Protein AF-A0A738IE37-F1 (afdb_monomer_lite)

Sequence (71 aa):
MEIEVTNITAADNEVATGINATVTFIDYENNSGEIVVYVKLPLEKQLSISDVEEKAQELAKNKLKALVAGF

pLDDT: mean 90.13, std 7.1, range [66.62, 97.44]

Structure (mmCIF, N/CA/C/O backbone):
data_AF-A0A738IE37-F1
#
_entry.id   AF-A0A738IE37-F1
#
loop_
_atom_site.group_PDB
_atom_site.id
_atom_site.type_symbol
_atom_site.label_atom_id
_atom_site.label_alt_id
_atom_site.label_comp_id
_atom_site.label_asym_id
_atom_site.label_entity_id
_atom_site.label_seq_id
_atom_site.pdbx_PDB_ins_code
_atom_site.Cartn_x
_atom_site.Cartn_y
_atom_site.Cartn_z
_atom_site.occupancy
_atom_site.B_iso_or_equiv
_atom_site.auth_seq_id
_atom_site.auth_comp_id
_atom_site.auth_asym_id
_atom_site.auth_atom_id
_atom_site.pdbx_PDB_model_num
ATOM 1 N N . MET A 1 1 ? 15.581 4.623 -8.103 1.00 81.25 1 MET A N 1
ATOM 2 C CA . MET A 1 1 ? 14.168 4.394 -7.739 1.00 81.25 1 MET A CA 1
ATOM 3 C C . MET A 1 1 ? 13.760 5.419 -6.703 1.00 81.25 1 MET A C 1
ATOM 5 O O . MET A 1 1 ? 14.372 5.477 -5.642 1.00 81.25 1 MET A O 1
ATOM 9 N N . GLU A 1 2 ? 12.775 6.235 -7.041 1.00 89.25 2 GLU A N 1
ATOM 10 C CA . GLU A 1 2 ? 12.149 7.209 -6.152 1.00 89.25 2 GLU A CA 1
ATOM 11 C C . GLU A 1 2 ? 10.823 6.642 -5.635 1.00 89.25 2 GLU A C 1
ATOM 13 O O . GLU A 1 2 ? 10.183 5.836 -6.318 1.00 89.25 2 GLU A O 1
ATOM 18 N N . ILE A 1 3 ? 10.444 7.007 -4.408 1.00 92.69 3 ILE A N 1
ATOM 19 C CA . ILE A 1 3 ? 9.175 6.598 -3.803 1.00 92.69 3 ILE A CA 1
ATOM 20 C C . ILE A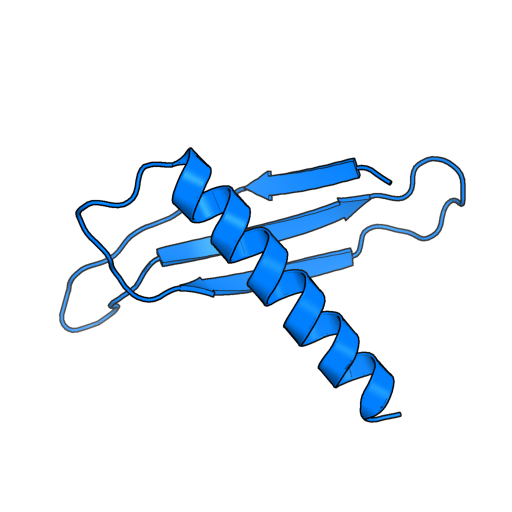 1 3 ? 8.447 7.854 -3.352 1.00 92.69 3 ILE A C 1
ATOM 22 O O . ILE A 1 3 ? 8.920 8.556 -2.461 1.00 92.69 3 ILE A O 1
ATOM 26 N N . GLU A 1 4 ? 7.281 8.094 -3.935 1.00 94.06 4 GLU A N 1
ATOM 27 C CA . GLU A 1 4 ? 6.420 9.213 -3.575 1.00 94.06 4 GLU A CA 1
ATOM 28 C C . GLU A 1 4 ? 5.197 8.710 -2.814 1.00 94.06 4 GLU A C 1
ATOM 30 O O . GLU A 1 4 ? 4.572 7.718 -3.200 1.00 94.06 4 GLU A O 1
ATOM 35 N N . VAL A 1 5 ? 4.829 9.409 -1.740 1.00 94.69 5 VAL A N 1
ATOM 36 C CA . VAL A 1 5 ? 3.579 9.171 -1.013 1.00 94.69 5 VAL A CA 1
ATOM 37 C C . VAL A 1 5 ? 2.685 10.389 -1.190 1.00 94.69 5 VAL A C 1
ATOM 39 O O . VAL A 1 5 ? 3.032 11.498 -0.800 1.00 94.69 5 VAL A O 1
ATOM 42 N N . THR A 1 6 ? 1.522 10.187 -1.797 1.00 94.81 6 THR A N 1
ATOM 43 C CA . THR A 1 6 ? 0.574 11.255 -2.124 1.00 94.81 6 THR A CA 1
ATOM 44 C C . THR A 1 6 ? -0.843 10.883 -1.696 1.00 94.81 6 THR A C 1
ATOM 46 O O . THR A 1 6 ? -1.117 9.764 -1.254 1.00 94.81 6 THR A O 1
ATOM 49 N N . ASN A 1 7 ? -1.775 11.835 -1.813 1.00 93.12 7 ASN A N 1
ATOM 50 C CA . ASN A 1 7 ? -3.200 11.636 -1.524 1.00 93.12 7 ASN A CA 1
ATOM 51 C C . ASN A 1 7 ? -3.483 11.080 -0.115 1.00 93.12 7 ASN A C 1
ATOM 53 O O . ASN A 1 7 ? -4.405 10.279 0.066 1.00 93.12 7 ASN A O 1
ATOM 57 N N . ILE A 1 8 ? -2.694 11.500 0.881 1.00 92.62 8 ILE A N 1
ATOM 58 C CA . ILE A 1 8 ? -2.902 11.110 2.276 1.00 92.62 8 ILE A CA 1
ATOM 59 C C . ILE A 1 8 ? -4.212 11.733 2.767 1.00 92.62 8 ILE A C 1
ATOM 61 O O . ILE A 1 8 ? -4.334 12.952 2.883 1.00 92.62 8 ILE A O 1
ATOM 65 N N . THR A 1 9 ? -5.202 10.892 3.052 1.00 92.62 9 THR A N 1
ATOM 66 C CA . THR A 1 9 ? -6.519 11.306 3.550 1.00 92.62 9 THR A CA 1
ATOM 67 C C . THR A 1 9 ? -6.922 10.442 4.735 1.00 92.62 9 THR A C 1
ATOM 69 O O . THR A 1 9 ? -6.841 9.219 4.672 1.00 92.62 9 THR A O 1
ATOM 72 N N . ALA A 1 10 ? -7.365 11.067 5.825 1.00 91.38 10 ALA A N 1
ATOM 73 C CA . ALA A 1 10 ? -7.832 10.371 7.020 1.00 91.38 10 ALA A CA 1
ATOM 74 C C . ALA A 1 10 ? -9.345 10.546 7.183 1.00 91.38 10 ALA A C 1
ATOM 76 O O . ALA A 1 10 ? -9.871 11.644 6.996 1.00 91.38 10 ALA A O 1
ATOM 77 N N . ALA A 1 11 ? -10.035 9.470 7.554 1.00 89.69 11 ALA A N 1
ATOM 78 C CA . ALA A 1 11 ? -11.458 9.486 7.866 1.00 89.69 11 AL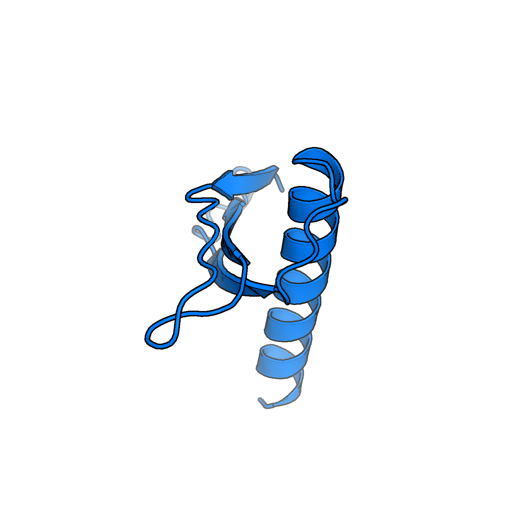A A CA 1
ATOM 79 C C . ALA A 1 11 ? -11.737 8.713 9.163 1.00 89.69 11 ALA A C 1
ATOM 81 O O . ALA A 1 11 ? -11.139 7.665 9.420 1.00 89.69 11 ALA A O 1
ATOM 82 N N . ASP A 1 12 ? -12.650 9.255 9.970 1.00 88.12 12 ASP A N 1
ATOM 83 C CA . ASP A 1 12 ? -13.096 8.695 11.249 1.00 88.12 12 ASP A CA 1
ATOM 84 C C . ASP A 1 12 ? -14.620 8.810 11.364 1.00 88.12 12 ASP A C 1
ATOM 86 O O . ASP A 1 12 ? -15.152 9.604 12.139 1.00 88.12 12 ASP A O 1
ATOM 90 N N . ASN A 1 13 ? -15.342 8.108 10.491 1.00 85.94 13 ASN A N 1
ATOM 91 C CA . ASN A 1 13 ? -16.802 8.072 10.524 1.00 85.94 13 ASN A CA 1
ATOM 92 C C . ASN A 1 13 ? -17.340 6.676 10.173 1.00 85.94 13 ASN A C 1
ATOM 94 O O . ASN A 1 13 ? -16.582 5.784 9.792 1.00 85.94 13 ASN A O 1
ATOM 98 N N . GLU A 1 14 ? -18.659 6.499 10.298 1.00 82.06 14 GLU A N 1
ATOM 99 C CA . GLU A 1 14 ? -19.354 5.226 10.040 1.00 82.06 14 GLU A CA 1
ATOM 100 C C . GLU A 1 14 ? -19.205 4.725 8.592 1.00 82.06 14 GLU A C 1
ATOM 102 O O . GLU A 1 14 ? -19.357 3.535 8.327 1.00 82.06 14 GLU A O 1
ATOM 107 N N . VAL A 1 15 ? -18.895 5.623 7.651 1.00 78.25 15 VAL A N 1
ATOM 108 C CA . VAL A 1 15 ? -18.784 5.333 6.213 1.00 78.25 15 VAL A CA 1
ATOM 109 C C . VAL A 1 15 ? -17.346 4.971 5.827 1.00 78.25 15 VAL A C 1
ATOM 111 O O . VAL A 1 15 ? -17.122 4.130 4.956 1.00 78.25 15 VAL A O 1
ATOM 114 N N . ALA A 1 16 ? -16.356 5.588 6.470 1.00 78.38 16 ALA A N 1
ATOM 115 C CA . ALA A 1 16 ? -14.946 5.344 6.232 1.00 78.38 16 ALA A CA 1
ATOM 116 C C . ALA A 1 16 ? -14.125 5.563 7.508 1.00 78.38 16 ALA A C 1
ATOM 118 O O . ALA A 1 16 ? -14.101 6.651 8.085 1.00 78.38 16 ALA A O 1
ATOM 119 N N . THR A 1 17 ? -13.384 4.524 7.893 1.00 89.50 17 THR A N 1
ATOM 120 C CA . THR A 1 17 ? -12.377 4.580 8.958 1.00 89.50 17 THR A CA 1
ATOM 121 C C . THR A 1 17 ? -11.015 4.187 8.397 1.00 89.50 17 THR A C 1
ATOM 123 O O . THR A 1 17 ? -10.903 3.169 7.698 1.00 89.50 17 THR A O 1
ATOM 126 N N . GLY A 1 18 ? -9.988 4.980 8.702 1.00 92.88 18 GLY A N 1
ATOM 127 C CA . GLY A 1 18 ? -8.595 4.712 8.340 1.00 92.88 18 GLY A CA 1
ATOM 128 C C . GLY A 1 18 ? -7.897 5.894 7.678 1.00 92.88 18 GLY A C 1
ATOM 129 O O . GLY A 1 18 ? -8.453 6.986 7.562 1.00 92.88 18 GLY A O 1
ATOM 130 N N . ILE A 1 19 ? -6.672 5.644 7.227 1.00 93.69 19 ILE A N 1
ATOM 131 C CA . ILE A 1 19 ? -5.864 6.584 6.454 1.00 93.69 19 ILE A CA 1
ATOM 132 C C . ILE A 1 19 ? -5.612 5.961 5.082 1.00 93.69 19 ILE A C 1
ATOM 134 O O . ILE A 1 19 ? -5.041 4.876 4.992 1.00 93.69 19 ILE A O 1
ATOM 138 N N . ASN A 1 20 ? -6.048 6.619 4.014 1.00 94.38 20 ASN A N 1
ATOM 139 C CA . ASN A 1 20 ? -5.721 6.219 2.651 1.00 94.38 20 ASN A CA 1
ATOM 140 C C . ASN A 1 20 ? -4.489 6.987 2.186 1.00 94.38 20 ASN A C 1
ATOM 142 O O . ASN A 1 20 ? -4.373 8.177 2.466 1.00 94.38 20 ASN A O 1
ATOM 146 N N . ALA A 1 21 ? -3.609 6.320 1.450 1.00 95.75 21 ALA A N 1
ATOM 147 C CA . ALA A 1 21 ? -2.497 6.954 0.761 1.00 95.75 21 ALA A CA 1
ATOM 148 C C . ALA A 1 21 ? -2.239 6.252 -0.576 1.00 95.75 21 ALA A C 1
ATOM 150 O O . ALA A 1 21 ? -2.608 5.092 -0.784 1.00 95.75 21 ALA A O 1
ATOM 151 N N . THR A 1 22 ? -1.607 6.975 -1.490 1.00 97.44 22 THR A N 1
ATOM 152 C CA . THR A 1 22 ? -1.113 6.450 -2.763 1.00 97.44 22 THR A CA 1
ATOM 153 C C . THR A 1 22 ? 0.404 6.427 -2.698 1.00 97.44 22 THR A C 1
ATOM 155 O O . THR A 1 22 ? 1.007 7.451 -2.399 1.00 97.44 22 THR A O 1
ATOM 158 N N . VAL A 1 23 ? 1.011 5.270 -2.948 1.00 97.12 23 VAL A N 1
ATOM 159 C CA . VAL A 1 23 ? 2.467 5.118 -3.008 1.00 97.12 23 VAL A CA 1
ATOM 160 C C . VAL A 1 23 ? 2.864 4.838 -4.447 1.00 97.12 23 VAL A C 1
ATOM 162 O O . VAL A 1 23 ? 2.427 3.836 -5.013 1.00 97.12 23 VAL A O 1
ATOM 165 N N . THR A 1 24 ? 3.692 5.702 -5.021 1.00 95.62 24 THR A N 1
ATOM 166 C CA . THR A 1 24 ? 4.203 5.565 -6.385 1.00 95.62 24 THR A CA 1
ATOM 167 C C . THR A 1 24 ? 5.682 5.205 -6.332 1.00 95.62 24 THR A C 1
ATOM 169 O O . THR A 1 24 ? 6.471 5.911 -5.709 1.00 95.62 24 THR A O 1
ATOM 172 N N . PHE A 1 25 ? 6.066 4.109 -6.983 1.00 92.88 25 PHE A N 1
ATOM 173 C CA . PHE A 1 25 ? 7.464 3.738 -7.197 1.00 92.88 25 PHE A CA 1
ATOM 174 C C . PHE A 1 25 ? 7.856 4.138 -8.616 1.00 92.88 25 PHE A C 1
ATOM 176 O O . PHE A 1 25 ? 7.273 3.633 -9.579 1.00 92.88 25 PHE A O 1
ATOM 183 N N . ILE A 1 26 ? 8.837 5.032 -8.735 1.00 90.00 26 ILE A N 1
ATOM 184 C CA . ILE A 1 26 ? 9.277 5.596 -10.011 1.00 90.00 26 ILE A CA 1
ATOM 185 C C . ILE A 1 26 ? 10.713 5.155 -10.283 1.00 90.00 26 ILE A C 1
ATOM 187 O O . ILE A 1 26 ? 11.625 5.374 -9.477 1.00 90.00 26 ILE A O 1
ATOM 191 N N . ASP A 1 27 ? 10.929 4.514 -11.428 1.00 87.69 27 ASP A N 1
ATOM 192 C CA . ASP A 1 27 ? 12.254 4.105 -11.886 1.00 87.69 27 ASP A CA 1
ATOM 193 C C . ASP A 1 27 ? 12.676 4.902 -13.126 1.00 87.69 27 ASP A C 1
ATOM 195 O O . ASP A 1 27 ? 12.539 4.450 -14.264 1.00 87.69 27 ASP A O 1
ATOM 199 N N . TYR A 1 28 ? 13.184 6.115 -12.882 1.00 78.00 28 TYR A N 1
ATOM 200 C CA . TYR A 1 28 ? 13.628 7.045 -13.924 1.00 78.00 28 TYR A CA 1
ATOM 201 C C . TYR A 1 28 ? 14.774 6.509 -14.792 1.00 78.00 28 TYR A C 1
ATOM 203 O O . TYR A 1 28 ? 14.930 6.952 -15.927 1.00 78.00 28 TYR A O 1
ATOM 211 N N . GLU A 1 29 ? 15.583 5.576 -14.281 1.00 77.81 29 GLU A N 1
ATOM 212 C CA . GLU A 1 29 ? 16.765 5.081 -14.998 1.00 77.81 29 GLU A CA 1
ATOM 213 C C . GLU A 1 29 ? 16.427 3.958 -15.983 1.00 77.81 29 GLU A C 1
ATOM 215 O O . GLU A 1 29 ? 17.071 3.841 -17.024 1.00 77.81 29 GLU A O 1
ATOM 220 N N . ASN A 1 30 ? 15.404 3.152 -15.692 1.00 73.44 30 ASN A N 1
ATOM 221 C CA . ASN A 1 30 ? 15.110 1.944 -16.467 1.00 73.44 30 ASN A CA 1
ATOM 222 C C . ASN A 1 30 ? 13.868 2.055 -17.366 1.00 73.44 30 ASN A C 1
ATOM 224 O O . ASN A 1 30 ? 13.514 1.078 -18.025 1.00 73.44 30 ASN A O 1
ATOM 228 N N . ASN A 1 31 ? 13.202 3.219 -17.427 1.00 66.62 31 ASN A N 1
ATOM 229 C CA . ASN A 1 31 ? 11.959 3.411 -18.196 1.00 66.62 31 ASN A CA 1
ATOM 230 C C . ASN A 1 31 ? 10.874 2.357 -17.869 1.00 66.62 31 ASN A C 1
ATOM 232 O O . ASN A 1 31 ? 9.975 2.099 -18.670 1.00 66.62 31 ASN A O 1
ATOM 236 N N . SER A 1 32 ? 10.947 1.754 -16.678 1.00 68.88 32 SER A N 1
ATOM 237 C CA . SER A 1 32 ? 10.120 0.626 -16.224 1.00 68.88 32 SER A CA 1
ATOM 238 C C . SER A 1 32 ? 8.640 0.982 -16.035 1.00 68.88 32 SER A C 1
ATOM 240 O O . SER A 1 32 ? 7.837 0.116 -15.691 1.00 68.88 32 SER A O 1
ATOM 242 N N . GLY A 1 33 ? 8.279 2.249 -16.243 1.00 77.00 33 GLY A N 1
ATOM 243 C CA . GLY A 1 33 ? 6.990 2.811 -15.870 1.00 77.00 33 GLY A CA 1
ATOM 244 C C . GLY A 1 33 ? 6.886 3.087 -14.370 1.00 77.00 33 GLY A C 1
ATOM 245 O O . GLY A 1 33 ? 7.809 2.841 -13.591 1.00 77.00 33 GLY A O 1
ATOM 246 N N . GLU A 1 34 ? 5.740 3.630 -13.978 1.00 89.38 34 GLU A N 1
ATOM 247 C CA . GLU A 1 34 ? 5.401 3.918 -12.587 1.00 89.38 34 GLU A CA 1
ATOM 248 C C . GLU A 1 34 ? 4.563 2.775 -12.013 1.00 89.38 34 GLU A C 1
ATOM 250 O O . GLU A 1 34 ? 3.607 2.310 -12.642 1.00 89.38 34 GLU A O 1
ATOM 255 N N . ILE A 1 35 ? 4.891 2.332 -10.799 1.00 91.12 35 ILE A N 1
ATOM 256 C CA . ILE A 1 35 ? 4.062 1.377 -10.059 1.00 91.12 35 ILE A CA 1
ATOM 257 C C . ILE A 1 35 ? 3.286 2.148 -8.999 1.00 91.12 35 ILE 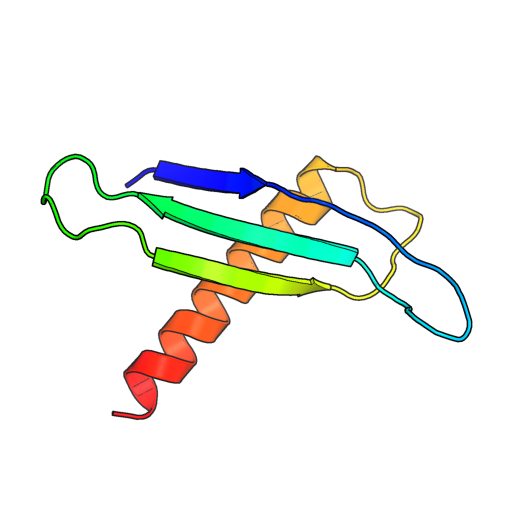A C 1
ATOM 259 O O . ILE A 1 35 ? 3.865 2.627 -8.028 1.00 91.12 35 ILE A O 1
ATOM 263 N N . VAL A 1 36 ? 1.967 2.228 -9.168 1.00 94.19 36 VAL A N 1
ATOM 264 C CA . VAL A 1 36 ? 1.065 2.914 -8.235 1.00 94.19 36 VAL A CA 1
ATOM 265 C C . VAL A 1 36 ? 0.377 1.896 -7.332 1.00 94.19 36 VAL A C 1
ATOM 267 O O . VAL A 1 36 ? 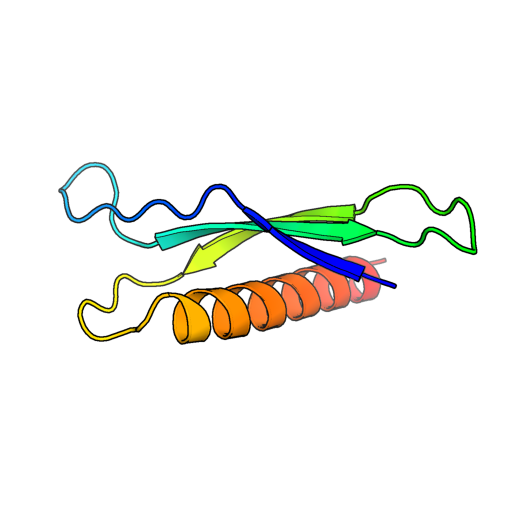-0.287 0.970 -7.801 1.00 94.19 36 VAL A O 1
ATOM 270 N N . VAL A 1 37 ? 0.505 2.079 -6.020 1.00 95.62 37 VAL A N 1
ATOM 271 C CA . VAL A 1 37 ? -0.083 1.207 -5.002 1.00 95.62 37 VAL A CA 1
ATOM 272 C C . VAL A 1 37 ? -0.975 2.012 -4.068 1.00 95.62 37 VAL A C 1
ATOM 274 O O . VAL A 1 37 ? -0.519 2.880 -3.326 1.00 95.62 37 VAL A O 1
ATOM 277 N N . TYR A 1 38 ? -2.259 1.664 -4.043 1.00 95.81 38 TYR A N 1
ATOM 278 C CA . TYR A 1 38 ? -3.212 2.216 -3.085 1.00 95.81 38 TYR A CA 1
ATOM 279 C C . TYR A 1 38 ? -3.142 1.453 -1.759 1.00 95.81 38 TYR A C 1
ATOM 281 O O . TYR A 1 38 ? -3.307 0.222 -1.696 1.00 95.81 38 TYR A O 1
ATOM 289 N N . VAL A 1 39 ? -2.913 2.187 -0.674 1.00 95.19 39 V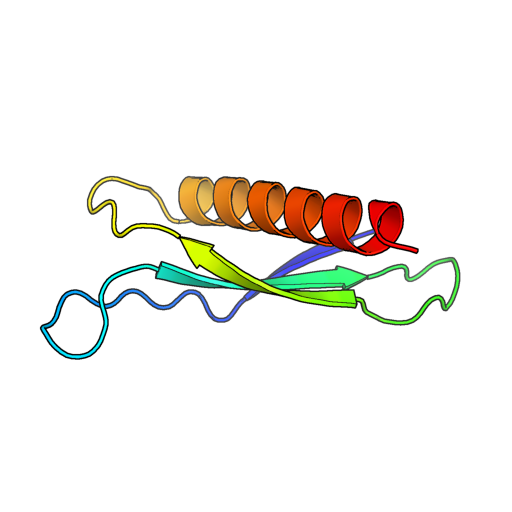AL A N 1
ATOM 290 C CA . VAL A 1 39 ? -2.821 1.636 0.678 1.00 95.19 39 VAL A CA 1
ATOM 291 C C . VAL A 1 39 ? -3.874 2.242 1.592 1.00 95.19 39 VAL A C 1
ATOM 293 O O . VAL A 1 39 ? -4.249 3.405 1.465 1.00 95.19 39 VAL A O 1
ATOM 296 N N . LYS A 1 40 ? -4.349 1.412 2.521 1.00 95.19 40 LYS A N 1
ATOM 297 C CA . LYS A 1 40 ? -5.259 1.798 3.591 1.00 95.19 40 LYS A CA 1
ATOM 298 C C . LYS A 1 40 ? -4.640 1.350 4.908 1.00 95.19 40 LYS A C 1
ATOM 300 O O . LYS A 1 40 ? -4.493 0.150 5.135 1.00 95.19 40 LYS A O 1
ATOM 305 N N . LEU A 1 41 ? -4.261 2.314 5.731 1.00 94.19 41 LEU A N 1
ATOM 306 C CA . LEU A 1 41 ? -3.729 2.128 7.073 1.00 94.19 41 LEU A CA 1
ATOM 307 C C . LEU A 1 41 ? -4.859 2.270 8.108 1.00 94.19 41 LEU A C 1
ATOM 309 O O . LEU A 1 41 ? -5.864 2.944 7.841 1.00 94.19 41 LEU A O 1
ATOM 313 N N . PRO A 1 42 ? -4.728 1.647 9.290 1.00 92.94 42 PRO A N 1
ATOM 314 C CA . PRO A 1 42 ? -5.621 1.920 10.409 1.00 92.94 42 PRO A CA 1
ATOM 315 C C . PRO A 1 42 ? -5.546 3.396 10.825 1.00 92.94 42 PRO A C 1
ATOM 317 O O . PRO A 1 42 ? -4.528 4.063 10.643 1.00 92.94 42 PRO A O 1
ATOM 320 N N . LEU A 1 43 ? -6.643 3.913 11.381 1.00 89.50 43 LEU A N 1
ATOM 321 C CA . LEU A 1 43 ? -6.664 5.272 11.904 1.00 89.50 43 LEU A CA 1
ATOM 322 C C . LEU A 1 43 ? -5.939 5.309 13.251 1.00 89.50 43 LEU A C 1
ATOM 324 O O . LEU A 1 43 ? -6.444 4.808 14.253 1.00 89.50 43 LEU A O 1
ATOM 328 N N . GLU A 1 44 ? -4.785 5.961 13.279 1.00 88.56 44 GLU A N 1
ATOM 329 C CA . GLU A 1 44 ? -4.003 6.178 14.492 1.00 88.56 44 GLU A CA 1
ATOM 330 C C . GLU A 1 44 ? -3.805 7.685 14.685 1.00 88.56 44 GLU A C 1
ATOM 332 O O . GLU A 1 44 ? -2.952 8.307 14.058 1.00 88.56 44 GLU A O 1
ATOM 337 N N . LYS A 1 45 ? -4.613 8.290 15.567 1.00 82.25 45 LYS A N 1
ATOM 338 C CA . LYS A 1 45 ? -4.688 9.756 15.753 1.00 82.25 45 LYS A CA 1
ATOM 339 C C . LYS A 1 45 ? -3.391 10.413 16.245 1.00 82.25 45 LYS A C 1
ATOM 341 O O . LYS A 1 45 ? -3.323 11.635 16.286 1.00 82.25 45 LYS A O 1
ATOM 346 N N . GLN A 1 46 ? -2.411 9.616 16.667 1.00 87.75 46 GLN A N 1
ATOM 347 C CA . GLN A 1 46 ? -1.130 10.097 17.185 1.00 87.75 46 GLN A CA 1
ATOM 348 C C . GLN A 1 46 ? 0.022 9.960 16.184 1.00 87.75 46 GLN A C 1
ATOM 350 O O . GLN A 1 46 ? 1.126 10.389 16.499 1.00 87.75 46 GLN A O 1
ATOM 355 N N . LEU A 1 47 ? -0.211 9.375 15.002 1.00 87.56 47 LEU A N 1
ATOM 356 C CA . LEU A 1 47 ? 0.831 9.294 13.981 1.00 87.56 47 LEU A CA 1
ATOM 357 C C . LEU A 1 47 ? 1.115 10.676 13.402 1.00 87.56 47 LEU A C 1
ATOM 359 O O . LEU A 1 47 ? 0.196 11.424 13.057 1.00 87.56 47 LEU A O 1
ATOM 363 N N . SER A 1 48 ? 2.398 10.988 13.251 1.00 93.38 48 SER A N 1
ATOM 364 C CA . SER A 1 48 ? 2.820 12.100 12.412 1.00 93.38 48 SER A CA 1
ATOM 365 C C . SER A 1 48 ? 2.616 11.756 10.932 1.00 93.38 48 SER A C 1
ATOM 367 O O . SER A 1 48 ? 2.449 10.593 10.559 1.00 93.38 48 SER A O 1
ATOM 369 N N . ILE A 1 49 ? 2.653 12.770 10.064 1.00 90.94 49 ILE A N 1
ATOM 370 C CA . ILE A 1 49 ? 2.593 12.554 8.610 1.00 90.94 49 ILE A CA 1
ATOM 371 C C . ILE A 1 49 ? 3.763 11.673 8.151 1.00 90.94 49 ILE A C 1
ATOM 373 O O . ILE A 1 49 ? 3.545 10.746 7.380 1.00 90.94 49 ILE A O 1
ATOM 377 N N . SER A 1 50 ? 4.967 11.890 8.682 1.00 93.50 50 SER A N 1
ATOM 378 C CA . SER A 1 50 ? 6.142 11.080 8.345 1.00 93.50 50 SER A CA 1
ATOM 379 C C . SER A 1 50 ? 5.973 9.611 8.745 1.00 93.50 50 SER A C 1
ATOM 381 O O . SER A 1 50 ? 6.321 8.724 7.970 1.00 93.50 50 SER A O 1
ATOM 383 N N . ASP A 1 51 ? 5.351 9.329 9.897 1.00 95.38 51 ASP A N 1
ATOM 384 C CA . ASP A 1 51 ? 5.059 7.942 10.290 1.00 95.38 51 ASP A CA 1
ATOM 385 C C . ASP A 1 51 ? 4.027 7.294 9.352 1.00 95.38 51 ASP A C 1
ATOM 387 O O . ASP A 1 51 ? 4.110 6.105 9.036 1.00 95.38 51 ASP A O 1
ATOM 391 N N . VAL A 1 52 ? 3.033 8.066 8.897 1.00 94.12 52 VAL A N 1
ATOM 392 C CA . VAL A 1 52 ? 2.049 7.607 7.905 1.00 94.12 52 VAL A CA 1
ATOM 393 C C . VAL A 1 52 ? 2.736 7.275 6.584 1.00 94.12 52 VAL A C 1
ATOM 395 O O . VAL A 1 52 ? 2.419 6.248 5.987 1.00 94.12 52 VAL A O 1
ATOM 398 N N . GLU A 1 53 ? 3.679 8.104 6.137 1.00 95.19 53 GLU A N 1
ATOM 399 C CA . GLU A 1 53 ? 4.458 7.870 4.920 1.00 95.19 53 GLU A CA 1
ATOM 400 C C . GLU A 1 53 ? 5.293 6.590 5.026 1.00 95.19 53 GLU A C 1
ATOM 402 O O . GLU A 1 53 ? 5.194 5.733 4.146 1.00 95.19 53 GLU A O 1
ATOM 407 N N . GLU A 1 54 ? 6.046 6.399 6.114 1.00 96.38 54 GLU A N 1
ATOM 408 C CA . GLU A 1 54 ? 6.837 5.180 6.331 1.00 96.38 54 GLU A CA 1
ATOM 409 C C . GLU A 1 54 ? 5.959 3.923 6.331 1.00 96.38 54 GLU A C 1
ATOM 411 O O . GLU A 1 54 ? 6.219 2.972 5.581 1.00 96.38 54 GLU A O 1
ATOM 416 N N . LYS A 1 55 ? 4.865 3.933 7.104 1.00 96.38 55 LYS A N 1
ATOM 417 C CA . LYS A 1 55 ? 3.921 2.807 7.166 1.00 96.38 55 LYS A CA 1
ATOM 418 C C . LYS A 1 55 ? 3.252 2.541 5.815 1.00 96.38 55 LYS A C 1
ATOM 420 O O . LYS A 1 55 ? 3.048 1.383 5.440 1.00 96.38 55 LYS A O 1
ATOM 425 N N . ALA A 1 56 ? 2.903 3.590 5.069 1.00 96.50 56 ALA A N 1
ATOM 426 C CA . ALA A 1 56 ? 2.313 3.472 3.740 1.00 96.50 56 ALA A CA 1
ATOM 427 C C . ALA A 1 56 ? 3.286 2.798 2.766 1.00 96.50 56 ALA A C 1
ATOM 429 O O . ALA A 1 56 ? 2.899 1.863 2.059 1.00 96.50 56 ALA A O 1
ATOM 430 N N . GLN A 1 57 ? 4.552 3.224 2.767 1.00 96.69 57 GLN A N 1
ATOM 431 C CA . GLN A 1 57 ? 5.597 2.634 1.932 1.00 96.69 57 GLN A CA 1
ATOM 432 C C . GLN A 1 57 ? 5.850 1.165 2.278 1.00 96.69 57 GLN A C 1
ATOM 434 O O . GLN A 1 57 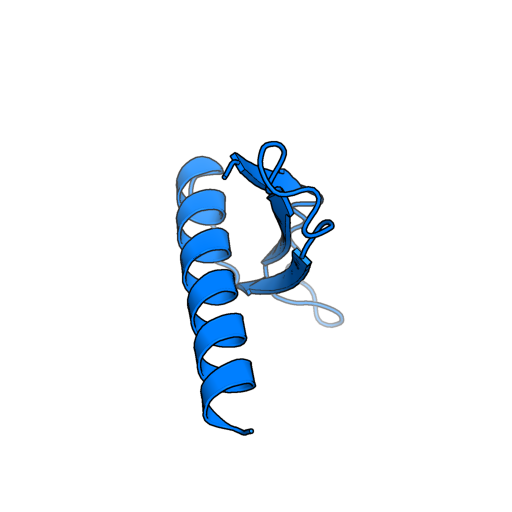? 5.952 0.332 1.374 1.00 96.69 57 GLN A O 1
ATOM 439 N N . GLU A 1 58 ? 5.937 0.822 3.565 1.00 97.12 58 GLU A N 1
ATOM 440 C CA . GLU A 1 58 ? 6.140 -0.560 4.008 1.00 97.12 58 GLU A CA 1
ATOM 441 C C . GLU A 1 58 ? 4.990 -1.465 3.544 1.00 97.12 58 GLU A C 1
ATOM 443 O O . GLU A 1 58 ? 5.214 -2.516 2.933 1.00 97.12 58 GLU A O 1
ATOM 448 N N . LEU A 1 59 ? 3.745 -1.027 3.752 1.00 97.12 59 LEU A N 1
ATOM 449 C CA . LEU A 1 59 ? 2.571 -1.772 3.313 1.00 97.12 59 LEU A CA 1
ATOM 450 C C . LEU A 1 59 ? 2.533 -1.926 1.787 1.00 97.12 59 LEU A C 1
ATOM 452 O O . LEU A 1 59 ? 2.208 -3.006 1.289 1.00 97.12 59 LEU A O 1
ATOM 456 N N . ALA A 1 60 ? 2.886 -0.880 1.037 1.00 96.81 60 ALA A N 1
ATOM 457 C CA . ALA A 1 60 ? 2.937 -0.935 -0.418 1.00 96.81 60 ALA A CA 1
ATOM 458 C C . ALA A 1 60 ? 3.969 -1.961 -0.919 1.00 96.81 60 ALA A C 1
ATOM 460 O O . ALA A 1 60 ? 3.639 -2.800 -1.760 1.00 96.81 60 ALA A O 1
ATOM 461 N N . LYS A 1 61 ? 5.181 -1.973 -0.344 1.00 95.31 61 LYS A N 1
ATOM 462 C CA . LYS A 1 61 ? 6.219 -2.976 -0.650 1.00 95.31 61 LYS A CA 1
ATOM 463 C C . LYS A 1 61 ? 5.740 -4.396 -0.345 1.00 95.31 61 LYS A C 1
ATOM 465 O O . LYS A 1 61 ? 5.916 -5.294 -1.168 1.00 95.31 61 LYS A O 1
ATOM 470 N N . ASN A 1 62 ? 5.092 -4.600 0.803 1.00 96.25 62 ASN A N 1
ATOM 471 C CA . ASN A 1 62 ? 4.551 -5.904 1.192 1.00 96.25 62 ASN A CA 1
ATOM 472 C C . ASN A 1 62 ? 3.458 -6.390 0.229 1.00 96.25 62 ASN A C 1
ATOM 474 O O . ASN A 1 62 ? 3.469 -7.559 -0.161 1.00 96.25 62 ASN A O 1
ATOM 478 N N . LYS A 1 63 ? 2.560 -5.501 -0.216 1.00 94.69 63 LYS A N 1
ATOM 479 C CA . LYS A 1 63 ? 1.551 -5.822 -1.239 1.00 94.69 63 LYS A CA 1
ATOM 480 C C . LYS A 1 63 ? 2.188 -6.232 -2.565 1.00 94.69 63 LYS A C 1
ATOM 482 O O . LYS A 1 63 ? 1.777 -7.237 -3.137 1.00 94.69 63 LYS A O 1
ATOM 487 N N . LEU A 1 64 ? 3.197 -5.495 -3.033 1.00 92.38 64 LEU A N 1
ATOM 488 C CA . LEU A 1 64 ? 3.912 -5.834 -4.267 1.00 92.38 64 LEU A CA 1
ATOM 489 C C . LEU A 1 64 ? 4.623 -7.185 -4.156 1.00 92.38 64 LEU A C 1
ATOM 491 O O . LEU A 1 64 ? 4.502 -8.015 -5.052 1.00 92.38 64 LEU A O 1
ATOM 495 N N . LYS A 1 65 ? 5.301 -7.449 -3.033 1.00 93.56 65 LYS A N 1
ATOM 496 C CA . LYS A 1 65 ? 5.955 -8.739 -2.782 1.00 93.56 65 LYS A CA 1
ATOM 497 C C . LYS A 1 65 ? 4.956 -9.897 -2.782 1.00 93.56 65 LYS A C 1
ATOM 499 O O . LYS A 1 65 ? 5.240 -10.935 -3.372 1.00 93.56 65 LYS A O 1
ATOM 504 N N . ALA A 1 66 ? 3.798 -9.719 -2.146 1.00 93.81 66 ALA A N 1
ATOM 505 C CA . ALA A 1 66 ? 2.737 -10.724 -2.130 1.00 93.81 66 ALA A CA 1
ATOM 506 C C . ALA A 1 66 ? 2.147 -10.964 -3.527 1.00 93.81 66 ALA A C 1
ATOM 508 O O . ALA A 1 66 ? 1.902 -12.110 -3.889 1.00 93.81 66 ALA A O 1
ATOM 509 N N . LEU A 1 67 ? 1.965 -9.900 -4.317 1.00 90.00 67 LEU A N 1
ATOM 510 C CA . LEU A 1 67 ? 1.490 -9.995 -5.694 1.00 90.00 67 LEU A CA 1
ATOM 511 C C . LEU A 1 67 ? 2.471 -10.791 -6.564 1.00 90.00 67 LEU A C 1
ATOM 513 O O . LEU A 1 67 ? 2.051 -11.721 -7.238 1.00 90.00 67 LEU A O 1
ATOM 517 N N . VAL A 1 68 ? 3.768 -10.471 -6.506 1.00 89.75 68 VAL A N 1
ATOM 518 C CA . VAL A 1 68 ? 4.811 -11.178 -7.271 1.00 89.75 68 VAL A CA 1
ATOM 519 C C . VAL A 1 68 ? 4.949 -12.636 -6.832 1.00 89.75 68 VAL A C 1
ATOM 521 O O . VAL A 1 68 ? 5.111 -13.502 -7.679 1.00 89.75 68 VAL A O 1
ATOM 524 N N . ALA A 1 69 ? 4.855 -12.928 -5.532 1.00 90.06 69 ALA A N 1
ATOM 525 C CA . ALA A 1 69 ? 4.935 -14.299 -5.021 1.00 90.06 69 ALA A CA 1
ATOM 526 C C . ALA A 1 69 ? 3.731 -15.183 -5.409 1.00 90.06 69 ALA A C 1
ATOM 528 O O . ALA A 1 69 ? 3.792 -16.395 -5.220 1.00 90.06 69 ALA A O 1
ATOM 529 N N . GLY A 1 70 ? 2.633 -14.585 -5.882 1.00 84.12 70 GLY A N 1
ATOM 530 C CA . GLY A 1 70 ? 1.437 -15.298 -6.334 1.00 84.12 70 GLY A CA 1
ATOM 531 C C . GLY A 1 70 ? 1.444 -15.707 -7.812 1.00 84.12 70 GLY A C 1
ATOM 532 O O . GLY A 1 70 ? 0.493 -16.366 -8.231 1.00 84.12 70 GLY A O 1
ATOM 533 N N . PHE A 1 71 ? 2.462 -15.308 -8.583 1.00 73.00 71 PHE A N 1
ATOM 534 C CA . PHE A 1 71 ? 2.687 -15.720 -9.976 1.00 73.00 71 PHE A CA 1
ATOM 535 C C . PHE A 1 71 ? 3.665 -16.895 -10.056 1.00 73.00 71 PHE A C 1
ATOM 537 O O . PHE A 1 71 ? 3.473 -17.735 -10.964 1.00 73.00 71 PHE A O 1
#

Secondary structure (DSSP, 8-state):
-EEEEEEEEEEESSS-EEEEEEEEEE-TTTT--EEEEEEEE---TT--HHHHHHHHHHHHHHHHHHHHHT-

Foldseek 3Di:
DDKDKDPWDADDDPVDFFTKIWIWDDDPPPPPDIDIDIDTGGDDPPDDPVNVSVVRVVVRVVVVVVVVVVD

Organism: NCBI:txid340188

Radius of gyration: 13.4 Å; chains: 1; bounding box: 36×28×35 Å